Protein AF-A0A4Q1BG21-F1 (afdb_monomer)

pLDDT: mean 71.21, std 19.07, range [37.78, 96.62]

Mean predicted aligned error: 20.76 Å

Structure (mmCIF, N/CA/C/O backbone):
data_AF-A0A4Q1BG21-F1
#
_entry.id   AF-A0A4Q1BG21-F1
#
loop_
_atom_site.group_PDB
_atom_site.id
_atom_site.type_symbol
_atom_site.label_atom_id
_atom_site.label_alt_id
_atom_site.label_comp_id
_atom_site.label_asym_id
_atom_site.label_entity_id
_atom_site.label_seq_id
_atom_site.pdbx_PDB_ins_code
_atom_site.Cartn_x
_atom_site.Cartn_y
_atom_site.Cartn_z
_atom_site.occupancy
_atom_site.B_iso_or_equiv
_atom_site.auth_seq_id
_atom_si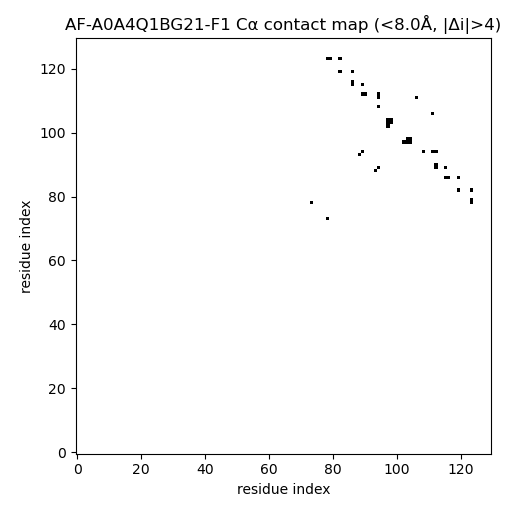te.auth_comp_id
_atom_site.auth_asym_id
_atom_site.auth_atom_id
_atom_site.pdbx_PDB_model_num
ATOM 1 N N . MET A 1 1 ? 72.280 13.031 12.165 1.00 42.34 1 MET A N 1
ATOM 2 C CA . MET A 1 1 ? 71.142 12.133 12.442 1.00 42.34 1 MET A CA 1
ATOM 3 C C . MET A 1 1 ? 70.093 12.351 11.363 1.00 42.34 1 MET A C 1
ATOM 5 O O . MET A 1 1 ? 69.698 13.483 11.142 1.00 42.34 1 MET A O 1
ATOM 9 N N . SER A 1 2 ? 69.812 11.256 10.660 1.00 52.94 2 SER A N 1
ATOM 10 C CA . SER A 1 2 ? 68.773 10.879 9.689 1.00 52.94 2 SER A CA 1
ATOM 11 C C . SER A 1 2 ? 67.904 11.906 8.948 1.00 52.94 2 SER A C 1
ATOM 13 O O . SER A 1 2 ? 67.117 12.646 9.526 1.00 52.94 2 SER A O 1
ATOM 15 N N . THR A 1 3 ? 67.971 11.773 7.622 1.00 70.81 3 THR A N 1
ATOM 16 C CA . THR A 1 3 ? 67.011 12.168 6.584 1.00 70.81 3 THR A CA 1
ATOM 17 C C . THR A 1 3 ? 65.773 11.264 6.575 1.00 70.81 3 THR A C 1
ATOM 19 O O . THR A 1 3 ? 65.913 10.059 6.771 1.00 70.81 3 THR A O 1
ATOM 22 N N . ASN A 1 4 ? 64.592 11.808 6.272 1.00 46.12 4 ASN A N 1
ATOM 23 C CA . ASN A 1 4 ? 63.410 11.058 5.821 1.00 46.12 4 ASN A CA 1
ATOM 24 C C . ASN A 1 4 ? 62.382 12.044 5.244 1.00 46.12 4 ASN A C 1
ATOM 26 O O . ASN A 1 4 ? 62.228 13.122 5.803 1.00 46.12 4 ASN A O 1
ATOM 30 N N . SER A 1 5 ? 61.557 11.763 4.241 1.00 56.06 5 SER A N 1
ATOM 31 C CA . SER A 1 5 ? 61.571 10.881 3.064 1.00 56.06 5 SER A CA 1
ATOM 32 C C . SER A 1 5 ? 60.292 11.294 2.325 1.00 56.06 5 SER A C 1
ATOM 34 O O . SER A 1 5 ? 59.192 11.126 2.851 1.00 56.06 5 SER A O 1
ATOM 36 N N . ASP A 1 6 ? 60.450 11.927 1.166 1.00 63.06 6 ASP A N 1
ATOM 37 C CA . ASP A 1 6 ? 59.382 12.473 0.325 1.00 63.06 6 ASP A CA 1
ATOM 38 C C . ASP A 1 6 ? 58.609 11.323 -0.350 1.00 63.06 6 ASP A C 1
ATOM 40 O O . ASP A 1 6 ? 59.179 10.545 -1.115 1.00 63.06 6 ASP A O 1
ATOM 44 N N . SER A 1 7 ? 57.327 11.151 -0.010 1.00 62.78 7 SER A N 1
ATOM 45 C CA . SER A 1 7 ? 56.471 10.100 -0.580 1.00 62.78 7 SER A CA 1
ATOM 46 C C . SER A 1 7 ? 55.637 10.657 -1.729 1.00 62.78 7 SER A C 1
ATOM 48 O O . SER A 1 7 ? 54.637 11.344 -1.523 1.00 62.78 7 SER A O 1
ATOM 50 N N . GLN A 1 8 ? 56.039 10.311 -2.951 1.00 57.50 8 GLN A N 1
ATOM 51 C CA . GLN A 1 8 ? 55.278 10.563 -4.168 1.00 57.50 8 GLN A CA 1
ATOM 52 C C . GLN A 1 8 ? 53.984 9.738 -4.204 1.00 57.50 8 GLN A C 1
ATOM 54 O O . GLN A 1 8 ? 54.010 8.507 -4.170 1.00 57.50 8 GLN A O 1
ATOM 59 N N . VAL A 1 9 ? 52.845 10.414 -4.368 1.00 63.69 9 VAL A N 1
ATOM 60 C CA . VAL A 1 9 ? 51.568 9.775 -4.712 1.00 63.69 9 VAL A CA 1
ATOM 61 C C . VAL A 1 9 ? 51.453 9.718 -6.234 1.00 63.69 9 VAL A C 1
ATOM 63 O O . VAL A 1 9 ? 51.210 10.717 -6.912 1.00 63.69 9 VAL A O 1
ATOM 66 N N . LYS A 1 10 ? 51.661 8.513 -6.760 1.00 64.88 10 LYS A N 1
ATOM 67 C CA . LYS A 1 10 ? 51.548 8.124 -8.166 1.00 64.88 10 LYS A CA 1
ATOM 68 C C . LYS A 1 10 ? 50.083 8.261 -8.618 1.00 64.88 10 LYS A C 1
ATOM 70 O O . LYS A 1 10 ? 49.222 7.519 -8.156 1.00 64.88 10 LYS A O 1
ATOM 75 N N . ARG A 1 11 ? 49.783 9.232 -9.488 1.00 58.97 11 ARG A N 1
ATOM 76 C CA . ARG A 1 11 ? 48.473 9.362 -10.153 1.00 58.97 11 ARG A CA 1
ATOM 77 C C . ARG A 1 11 ? 48.468 8.478 -11.399 1.00 58.97 11 ARG A C 1
ATOM 79 O O . ARG A 1 11 ? 49.033 8.852 -12.420 1.00 58.97 11 ARG A O 1
ATOM 86 N N . GLU A 1 12 ? 47.853 7.307 -11.293 1.00 60.78 12 GLU A N 1
ATOM 87 C CA . GLU A 1 12 ? 47.509 6.464 -12.441 1.00 60.78 12 GLU A CA 1
ATOM 88 C C . GLU A 1 12 ? 46.344 7.115 -13.204 1.00 60.78 12 GLU A C 1
ATOM 90 O O . GLU A 1 12 ? 45.320 7.482 -12.622 1.00 60.78 12 GLU A O 1
ATOM 95 N N . ALA A 1 13 ? 46.527 7.305 -14.509 1.00 60.84 13 ALA A N 1
ATOM 96 C CA . ALA A 1 13 ? 45.523 7.848 -15.408 1.00 60.84 13 ALA A CA 1
ATOM 97 C C . ALA A 1 13 ? 44.443 6.789 -15.683 1.00 60.84 13 ALA A C 1
ATOM 99 O O . ALA A 1 13 ? 44.712 5.754 -16.287 1.00 60.84 13 ALA A O 1
ATOM 100 N N . PHE A 1 14 ? 43.209 7.060 -15.258 1.00 57.34 14 PHE A N 1
ATOM 101 C CA . PHE A 1 14 ? 42.040 6.278 -15.651 1.00 57.34 14 PHE A CA 1
ATOM 102 C C . PHE A 1 14 ? 41.685 6.588 -17.110 1.00 57.34 14 PHE A C 1
ATOM 104 O O . PHE A 1 14 ? 41.251 7.691 -17.438 1.00 57.34 14 PHE A O 1
ATOM 111 N N . SER A 1 15 ? 41.888 5.599 -17.975 1.00 63.88 15 SER A N 1
ATOM 112 C CA . SER A 1 15 ? 41.426 5.579 -19.363 1.00 63.88 15 SER A CA 1
ATOM 113 C C . SER A 1 15 ? 39.900 5.392 -19.413 1.00 63.88 15 SER A C 1
ATOM 115 O O . SER A 1 15 ? 39.408 4.437 -18.806 1.00 63.88 15 SER A O 1
ATOM 117 N N . PRO A 1 16 ? 39.125 6.243 -20.114 1.00 65.56 16 PRO A N 1
ATOM 118 C CA . PRO A 1 16 ? 37.706 5.999 -20.334 1.00 65.56 16 PRO A CA 1
ATOM 119 C C . PRO A 1 16 ? 37.436 5.542 -21.776 1.00 65.56 16 PRO A C 1
ATOM 121 O O . PRO A 1 16 ? 37.559 6.332 -22.711 1.00 65.56 16 PRO A O 1
ATOM 124 N N . SER A 1 17 ? 36.997 4.293 -21.959 1.00 53.25 17 SER A N 1
ATOM 125 C CA . SER A 1 17 ? 36.023 3.927 -23.008 1.00 53.25 17 SER A CA 1
ATOM 126 C C . SER A 1 17 ? 35.564 2.473 -22.881 1.00 53.25 17 SER A C 1
ATOM 128 O O . SER A 1 17 ? 36.329 1.567 -23.200 1.00 53.25 17 SER A O 1
ATOM 130 N N . PRO A 1 18 ? 34.314 2.224 -22.464 1.00 59.72 18 PRO A N 1
ATOM 131 C CA . PRO A 1 18 ? 33.600 1.017 -22.847 1.00 59.72 18 PRO A CA 1
ATOM 132 C C . PRO A 1 18 ? 32.949 1.210 -24.227 1.00 59.72 18 PRO A C 1
ATOM 134 O O . PRO A 1 18 ? 32.214 2.171 -24.460 1.00 59.72 18 PRO A O 1
ATOM 137 N N . GLU A 1 19 ? 33.259 0.288 -25.135 1.00 55.31 19 GLU A N 1
ATOM 138 C CA . GLU A 1 19 ? 32.716 0.189 -26.488 1.00 55.31 19 GLU A CA 1
ATOM 139 C C . GLU A 1 19 ? 31.199 -0.081 -26.503 1.00 55.31 19 GLU A C 1
ATOM 141 O O . GLU A 1 19 ? 30.628 -0.662 -25.579 1.00 55.31 19 GLU A O 1
ATOM 146 N N . LEU A 1 20 ? 30.559 0.367 -27.587 1.00 52.06 20 LEU A N 1
ATOM 147 C CA . LEU A 1 20 ? 29.141 0.220 -27.919 1.00 52.06 20 LEU A CA 1
ATOM 148 C C . LEU A 1 20 ? 28.682 -1.250 -27.892 1.00 52.06 20 LEU A C 1
ATOM 150 O O . LEU A 1 20 ? 29.090 -2.050 -28.733 1.00 52.06 20 LEU A O 1
ATOM 154 N N . THR A 1 21 ? 27.728 -1.580 -27.022 1.00 53.44 21 THR A N 1
ATOM 155 C CA . THR A 1 21 ? 26.958 -2.825 -27.137 1.00 53.44 21 THR A CA 1
ATOM 156 C C . THR A 1 21 ? 25.777 -2.606 -28.083 1.00 53.44 21 THR A C 1
ATOM 158 O O . THR A 1 21 ? 24.807 -1.925 -27.748 1.00 53.44 21 THR A O 1
ATOM 161 N N . THR A 1 22 ? 25.871 -3.187 -29.278 1.00 60.09 22 THR A N 1
ATOM 162 C CA . THR A 1 22 ? 24.799 -3.294 -30.276 1.00 60.09 22 THR A CA 1
ATOM 163 C C . THR A 1 22 ? 23.597 -4.042 -29.699 1.00 60.09 22 THR A C 1
ATOM 165 O O . THR A 1 22 ? 23.716 -5.170 -29.226 1.00 60.09 22 THR A O 1
ATOM 168 N N . ILE A 1 23 ? 22.432 -3.401 -29.749 1.00 61.16 23 ILE A N 1
ATOM 169 C CA . ILE A 1 23 ? 21.140 -3.930 -29.313 1.00 61.16 23 ILE A CA 1
ATOM 170 C C . ILE A 1 23 ? 20.385 -4.364 -30.573 1.00 61.16 23 ILE A C 1
ATOM 172 O O . ILE A 1 23 ? 20.079 -3.509 -31.398 1.00 61.16 23 ILE A O 1
ATOM 176 N N . ASP A 1 24 ? 20.051 -5.648 -30.719 1.00 51.50 24 ASP A N 1
ATOM 177 C CA . ASP A 1 24 ? 18.975 -6.065 -31.633 1.00 51.50 24 ASP A CA 1
ATOM 178 C C . ASP A 1 24 ? 18.262 -7.332 -31.130 1.00 51.50 24 ASP A C 1
ATOM 180 O O . ASP A 1 24 ? 18.758 -8.450 -31.297 1.00 51.50 24 ASP A O 1
ATOM 184 N N . PRO A 1 25 ? 17.093 -7.183 -30.486 1.00 62.16 25 PRO A N 1
ATOM 185 C CA . PRO A 1 25 ? 16.111 -8.245 -30.411 1.00 62.16 25 PRO A CA 1
ATOM 186 C C . PRO A 1 25 ? 14.969 -7.967 -31.398 1.00 62.16 25 PRO A C 1
ATOM 188 O O . PRO A 1 25 ? 14.017 -7.239 -31.111 1.00 62.16 25 PRO A O 1
ATOM 191 N N . THR A 1 26 ? 15.031 -8.634 -32.548 1.00 55.78 26 THR A N 1
ATOM 192 C CA . THR A 1 26 ? 13.883 -8.884 -33.425 1.00 55.78 26 THR A CA 1
ATOM 193 C C . THR A 1 26 ? 12.780 -9.598 -32.629 1.00 55.78 26 THR A C 1
ATOM 195 O O . THR A 1 26 ? 12.849 -10.803 -32.392 1.00 55.78 26 THR A O 1
ATOM 198 N N . ILE A 1 27 ? 11.742 -8.866 -32.211 1.00 55.41 27 ILE A N 1
ATOM 199 C CA . ILE A 1 27 ? 10.517 -9.446 -31.640 1.00 55.41 27 ILE A CA 1
ATOM 200 C C . ILE A 1 27 ? 9.476 -9.587 -32.752 1.00 55.41 27 ILE A C 1
ATOM 202 O O . ILE A 1 27 ? 8.798 -8.635 -33.141 1.00 55.41 27 ILE A O 1
ATOM 206 N N . GLN A 1 28 ? 9.334 -10.816 -33.249 1.00 46.59 28 GLN A N 1
ATOM 207 C CA . GLN A 1 28 ? 8.192 -11.248 -34.050 1.00 46.59 28 GLN A CA 1
ATOM 208 C C . GLN A 1 28 ? 6.962 -11.396 -33.142 1.00 46.59 28 GLN A C 1
ATOM 210 O O . GLN A 1 28 ? 6.846 -12.345 -32.371 1.00 46.59 28 GLN A O 1
ATOM 215 N N . ASN A 1 29 ? 6.025 -10.453 -33.243 1.00 46.09 29 ASN A N 1
ATOM 216 C CA . ASN A 1 29 ? 4.727 -10.518 -32.578 1.00 46.09 29 ASN A CA 1
ATOM 217 C C . ASN A 1 29 ? 3.714 -11.238 -33.486 1.00 46.09 29 ASN A C 1
ATOM 219 O O . ASN A 1 29 ? 3.125 -10.637 -34.389 1.00 46.09 29 ASN A O 1
ATOM 223 N N . SER A 1 30 ? 3.518 -12.542 -33.278 1.00 53.34 30 SER A N 1
ATOM 224 C CA . SER A 1 30 ? 2.479 -13.311 -33.965 1.00 53.34 30 SER A CA 1
ATOM 225 C C . SER A 1 30 ? 1.119 -13.110 -33.297 1.00 53.34 30 SER A C 1
ATOM 227 O O . SER A 1 30 ? 0.870 -13.515 -32.163 1.00 53.34 30 SER A O 1
ATOM 229 N N . SER A 1 31 ? 0.227 -12.502 -34.066 1.00 47.22 31 SER A N 1
ATOM 230 C CA . SER A 1 31 ? -1.183 -12.285 -33.773 1.00 47.22 31 SER A CA 1
ATOM 231 C C . SER A 1 31 ? -1.971 -13.599 -33.723 1.00 47.22 31 SER A C 1
ATOM 233 O O . SER A 1 31 ? -1.917 -14.379 -34.671 1.00 47.22 31 SER A O 1
ATOM 235 N N . ALA A 1 32 ? -2.813 -13.796 -32.704 1.00 47.97 32 ALA A N 1
ATOM 236 C CA . ALA A 1 32 ? -3.893 -14.784 -32.758 1.00 47.97 32 ALA A CA 1
ATOM 237 C C . ALA A 1 32 ? -5.164 -14.292 -32.042 1.00 47.97 32 ALA A C 1
ATOM 239 O O . ALA A 1 32 ? -5.290 -14.302 -30.821 1.00 47.97 32 ALA A O 1
ATOM 240 N N . LYS A 1 33 ? -6.130 -13.876 -32.869 1.00 46.00 33 LYS A N 1
ATOM 241 C CA . LYS A 1 33 ? -7.556 -13.659 -32.574 1.00 46.00 33 LYS A CA 1
ATOM 242 C C . LYS A 1 33 ? -8.254 -14.947 -32.102 1.00 46.00 33 LYS A C 1
ATOM 244 O O . LYS A 1 33 ? -8.129 -15.968 -32.772 1.00 46.00 33 LYS A O 1
ATOM 249 N N . LYS A 1 34 ? -9.179 -14.836 -31.137 1.00 43.28 34 LYS A N 1
ATOM 250 C CA . LYS A 1 34 ? -10.497 -15.531 -31.125 1.00 43.28 34 LYS A CA 1
ATOM 251 C C . LYS A 1 34 ? -11.425 -14.831 -30.111 1.00 43.28 34 LYS A C 1
ATOM 253 O O . LYS A 1 34 ? -11.081 -14.734 -28.945 1.00 43.28 34 LYS A O 1
ATOM 258 N N . LYS A 1 35 ? -12.441 -14.081 -30.569 1.00 43.06 35 LYS A N 1
ATOM 259 C CA . LYS A 1 35 ? -13.838 -14.504 -30.866 1.00 43.06 35 LYS A CA 1
ATOM 260 C C . LYS A 1 35 ? -14.603 -14.916 -29.594 1.00 43.06 35 LYS A C 1
ATOM 262 O O . LYS A 1 35 ? -14.289 -15.946 -29.023 1.00 43.06 35 LYS A O 1
ATOM 267 N N . THR A 1 36 ? -15.420 -14.039 -29.001 1.00 37.78 36 THR A N 1
ATOM 268 C CA . THR A 1 36 ? -16.820 -13.646 -29.329 1.00 37.78 36 THR A CA 1
ATOM 269 C C . THR A 1 36 ? -17.879 -14.450 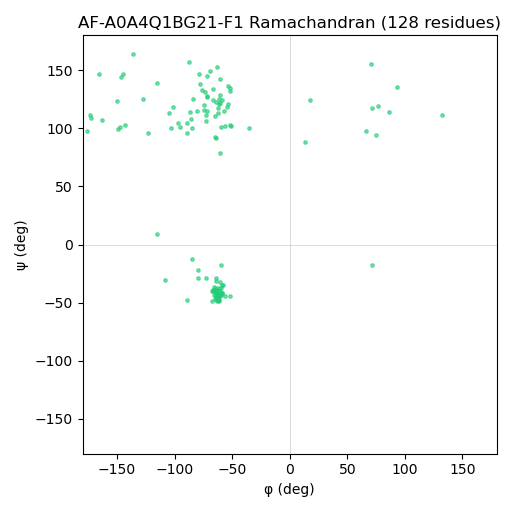-28.567 1.00 37.78 36 THR A C 1
ATOM 271 O O . THR A 1 36 ? -17.842 -15.674 -28.551 1.00 37.78 36 THR A O 1
ATOM 274 N N . SER A 1 37 ? -18.866 -13.691 -28.070 1.00 40.75 37 SER A N 1
ATOM 275 C CA . SER A 1 37 ? -20.293 -14.006 -27.871 1.00 40.75 37 SER A CA 1
ATOM 276 C C . SER A 1 37 ? -20.733 -14.917 -26.716 1.00 40.75 37 SER A C 1
ATOM 278 O O . SER A 1 37 ? -20.915 -16.117 -26.890 1.00 40.75 37 SER A O 1
ATOM 280 N N . SER A 1 38 ? -21.102 -14.276 -25.599 1.00 49.44 38 SER A N 1
ATOM 281 C CA . SER A 1 38 ? -22.315 -14.621 -24.837 1.00 49.44 38 SER A CA 1
ATOM 282 C C . SER A 1 38 ? -23.536 -14.067 -25.573 1.00 49.44 38 SER A C 1
ATOM 284 O O . SER A 1 38 ? -23.519 -12.894 -25.955 1.00 49.44 38 SER A O 1
ATOM 286 N N . PRO A 1 39 ? -24.602 -14.864 -25.748 1.00 48.50 39 PRO A N 1
ATOM 287 C CA . PRO A 1 39 ? -25.887 -14.403 -25.223 1.00 48.50 39 PRO A CA 1
ATOM 288 C C . PRO A 1 39 ? -26.811 -15.527 -24.714 1.00 48.50 39 PRO A C 1
ATOM 290 O O . PRO A 1 39 ? -26.958 -16.575 -25.333 1.00 48.50 39 PRO A O 1
ATOM 293 N N . GLY A 1 40 ? -27.537 -15.214 -23.635 1.00 43.72 40 GLY A N 1
ATOM 294 C CA . GLY A 1 40 ? -28.931 -15.625 -23.446 1.00 43.72 40 GLY A CA 1
ATOM 295 C C . GLY A 1 40 ? -29.200 -17.002 -22.834 1.00 43.72 40 GLY A C 1
ATOM 296 O O . GLY A 1 40 ? -29.002 -18.022 -23.483 1.00 43.72 40 GLY A O 1
ATOM 297 N N . LYS A 1 41 ? -29.791 -17.009 -21.626 1.00 43.84 41 LYS A N 1
ATOM 298 C CA . LYS A 1 41 ? -30.934 -17.879 -21.260 1.00 43.84 41 LYS A CA 1
ATOM 299 C C . LYS A 1 41 ? -31.450 -17.600 -19.838 1.00 43.84 41 LYS A C 1
ATOM 301 O O . LYS A 1 41 ? -30.940 -18.127 -18.857 1.00 43.84 41 LYS A O 1
ATOM 306 N N . LYS A 1 42 ? -32.515 -16.804 -19.753 1.00 46.94 42 LYS A N 1
ATOM 307 C CA . LYS A 1 42 ? -33.676 -16.940 -18.842 1.00 46.94 42 LYS A CA 1
ATOM 308 C C . LYS A 1 42 ? -34.882 -16.447 -19.670 1.00 46.94 42 LYS A C 1
ATOM 310 O O . LYS A 1 42 ? -34.641 -15.557 -20.486 1.00 46.94 42 LYS A O 1
ATOM 315 N N . PRO A 1 43 ? -36.121 -16.964 -19.542 1.00 51.12 43 PRO A N 1
ATOM 316 C CA . PRO A 1 43 ? -36.741 -17.490 -18.322 1.00 51.12 43 PRO A CA 1
ATOM 317 C C . PRO A 1 43 ? -37.516 -18.814 -18.515 1.00 51.12 43 PRO A C 1
ATOM 319 O O . PRO A 1 43 ? -37.914 -19.173 -19.617 1.00 51.12 43 PRO A O 1
ATOM 322 N N . SER A 1 44 ? -37.814 -19.513 -17.423 1.00 49.09 44 SER A N 1
ATOM 323 C CA . SER A 1 44 ? -38.864 -20.537 -17.419 1.00 49.09 44 SER A CA 1
ATOM 324 C C . SER A 1 44 ? -39.525 -20.587 -16.046 1.00 49.09 44 SER A C 1
ATOM 326 O O . SER A 1 44 ? -38.976 -21.128 -15.088 1.00 49.09 44 SER A O 1
ATOM 328 N N . THR A 1 45 ? -40.701 -19.975 -15.961 1.00 58.28 45 THR A N 1
ATOM 329 C CA . THR A 1 45 ? -41.722 -20.278 -14.959 1.00 58.28 45 THR A CA 1
ATOM 330 C C . THR A 1 45 ? -42.456 -21.552 -15.381 1.00 58.28 45 THR A C 1
ATOM 332 O O . THR A 1 45 ? -42.670 -21.785 -16.570 1.00 58.28 45 THR A O 1
ATOM 335 N N . PRO A 1 46 ? -42.898 -22.359 -14.411 1.00 58.16 46 PRO A N 1
ATOM 336 C CA . PRO A 1 46 ? -44.266 -22.844 -14.502 1.00 58.16 46 PRO A CA 1
ATOM 337 C C . PRO A 1 46 ? -45.028 -22.574 -13.205 1.00 58.16 46 PRO A C 1
ATOM 339 O O . PRO A 1 46 ? -44.636 -22.958 -12.105 1.00 58.16 46 PRO A O 1
ATOM 342 N N . SER A 1 47 ? -46.161 -21.895 -13.359 1.00 50.19 47 SER A N 1
ATOM 343 C CA . SER A 1 47 ? -47.219 -21.856 -12.361 1.00 50.19 47 SER A CA 1
ATOM 344 C C . SER A 1 47 ? -47.897 -23.228 -12.252 1.00 50.19 47 SER A C 1
ATOM 346 O O . SER A 1 47 ? -48.132 -23.870 -13.272 1.00 50.19 47 SER A O 1
ATOM 348 N N . LYS A 1 48 ? -48.387 -23.551 -11.044 1.00 53.19 48 LYS A N 1
ATOM 349 C CA . LYS A 1 48 ? -49.814 -23.826 -10.733 1.00 53.19 48 LYS A CA 1
ATOM 350 C C . LYS A 1 48 ? -50.067 -25.110 -9.906 1.00 53.19 48 LYS A C 1
ATOM 352 O O . LYS A 1 48 ? -50.052 -26.215 -10.415 1.00 53.19 48 LYS A O 1
ATOM 357 N N . LYS A 1 49 ? -50.505 -24.841 -8.665 1.00 51.28 49 LYS A N 1
ATOM 358 C CA . LYS A 1 49 ? -51.590 -25.466 -7.870 1.00 51.28 49 LYS A CA 1
ATOM 359 C C . LYS A 1 49 ? -51.414 -26.836 -7.178 1.00 51.28 49 LYS A C 1
ATOM 361 O O . LYS A 1 49 ? -51.465 -27.880 -7.801 1.00 51.28 49 LYS A O 1
ATOM 366 N N . ARG A 1 50 ? -51.570 -26.712 -5.845 1.00 50.41 50 ARG A N 1
ATOM 367 C CA . ARG A 1 50 ? -52.412 -27.480 -4.897 1.00 50.41 50 ARG A CA 1
ATOM 368 C C . ARG A 1 50 ? -52.017 -28.924 -4.565 1.00 50.41 50 ARG A C 1
ATOM 370 O O . ARG A 1 50 ? -52.281 -29.829 -5.338 1.00 50.41 50 ARG A O 1
ATOM 377 N N . ALA A 1 51 ? -51.713 -29.132 -3.287 1.00 48.19 51 ALA A N 1
ATOM 378 C CA . ALA A 1 51 ? -52.496 -30.034 -2.444 1.00 48.19 51 ALA A CA 1
ATOM 379 C C . ALA A 1 51 ? -52.430 -29.538 -0.994 1.00 48.19 51 ALA A C 1
ATOM 381 O O . ALA A 1 51 ? -51.352 -29.329 -0.447 1.00 48.19 51 ALA A O 1
ATOM 382 N N . ALA A 1 52 ? -53.597 -29.299 -0.399 1.00 56.47 52 ALA A N 1
ATOM 383 C CA . ALA A 1 52 ? -53.731 -29.227 1.042 1.00 56.47 52 ALA A CA 1
ATOM 384 C C . ALA A 1 52 ? -53.642 -30.663 1.569 1.00 56.47 52 ALA A C 1
ATOM 386 O O . ALA A 1 52 ? -54.467 -31.492 1.195 1.00 56.47 52 ALA A O 1
ATOM 387 N N . SER A 1 53 ? -52.665 -30.948 2.424 1.00 52.69 53 SER A N 1
ATOM 388 C CA . SER A 1 53 ? -52.741 -32.075 3.349 1.00 52.69 53 SER A CA 1
ATOM 389 C C . SER A 1 53 ? -52.572 -31.522 4.757 1.00 52.69 53 SER A C 1
ATOM 391 O O . SER A 1 53 ? -51.466 -31.262 5.227 1.00 52.69 53 SER A O 1
ATOM 393 N N . SER A 1 54 ? -53.708 -31.291 5.402 1.00 55.19 54 SER A N 1
ATOM 394 C CA . SER A 1 54 ? -53.836 -31.220 6.848 1.00 55.19 54 SER A CA 1
ATOM 395 C C . SER A 1 54 ? -53.389 -32.561 7.439 1.00 55.19 54 SER A C 1
ATOM 397 O O . SER A 1 54 ? -54.131 -33.539 7.377 1.00 55.19 54 SER A O 1
ATOM 399 N N . GLY A 1 55 ? -52.163 -32.606 7.956 1.00 47.00 55 GLY A N 1
ATOM 400 C CA . GLY A 1 55 ? -51.647 -33.687 8.794 1.00 47.00 55 GLY A CA 1
ATOM 401 C C . GLY A 1 55 ? -51.352 -33.137 10.194 1.00 47.00 55 GLY A C 1
ATOM 402 O O . GLY A 1 55 ? -50.888 -31.998 10.293 1.00 47.00 55 GLY A O 1
ATOM 403 N N . PRO A 1 56 ? -51.669 -33.878 11.268 1.00 51.34 56 PRO A N 1
ATOM 404 C CA . PRO A 1 56 ? -51.576 -33.378 12.630 1.00 51.34 56 PRO A CA 1
ATOM 405 C C . PRO A 1 56 ? -50.119 -33.273 13.086 1.00 51.34 56 PRO A C 1
ATOM 407 O O . PRO A 1 56 ? -49.343 -34.207 12.935 1.00 51.34 56 PRO A O 1
ATOM 410 N N . SER A 1 57 ? -49.807 -32.101 13.643 1.00 53.59 57 SER A N 1
ATOM 411 C CA . SER A 1 57 ? -48.826 -31.816 14.693 1.00 53.59 57 SER A CA 1
ATOM 412 C C . SER A 1 57 ? -47.834 -32.940 15.016 1.00 53.59 57 SER A C 1
ATOM 414 O O . SER A 1 57 ? -48.036 -33.690 15.968 1.00 53.59 57 SER A O 1
ATOM 416 N N . GLU A 1 58 ? -46.708 -32.982 14.303 1.00 53.41 58 GLU A N 1
ATOM 417 C CA . GLU A 1 58 ? -45.473 -33.415 14.945 1.00 53.41 58 GLU A CA 1
ATOM 418 C C . GLU A 1 58 ? -44.838 -32.192 15.587 1.00 53.41 58 GLU A C 1
ATOM 420 O O . GLU A 1 58 ? -44.451 -31.222 14.929 1.00 53.41 58 GLU A O 1
ATOM 425 N N . GLU A 1 59 ? -44.802 -32.251 16.910 1.00 51.97 59 GLU A N 1
ATOM 426 C CA . GLU A 1 59 ? -44.117 -31.358 17.820 1.00 51.97 59 GLU A CA 1
ATOM 427 C C . GLU A 1 59 ? -42.618 -31.399 17.506 1.00 51.97 59 GLU A C 1
ATOM 429 O O . GLU A 1 59 ? -41.811 -32.090 18.129 1.00 51.97 59 GLU A O 1
ATOM 434 N N . GLY A 1 60 ? -42.255 -30.682 16.443 1.00 52.59 60 GLY A N 1
ATOM 435 C CA . GLY A 1 60 ? -40.893 -30.466 16.017 1.00 52.59 60 GLY A CA 1
ATOM 436 C C . GLY A 1 60 ? -40.203 -29.677 17.106 1.00 52.59 60 GLY A C 1
ATOM 437 O O . GLY A 1 60 ? -40.258 -28.449 17.105 1.00 52.59 60 GLY A O 1
ATOM 438 N N . SER A 1 61 ? -39.585 -30.408 18.036 1.00 62.16 61 SER A N 1
ATOM 439 C CA . SER A 1 61 ? -38.647 -29.916 19.035 1.00 62.16 61 SER A CA 1
ATOM 440 C C . SER A 1 61 ? -37.825 -28.801 18.409 1.00 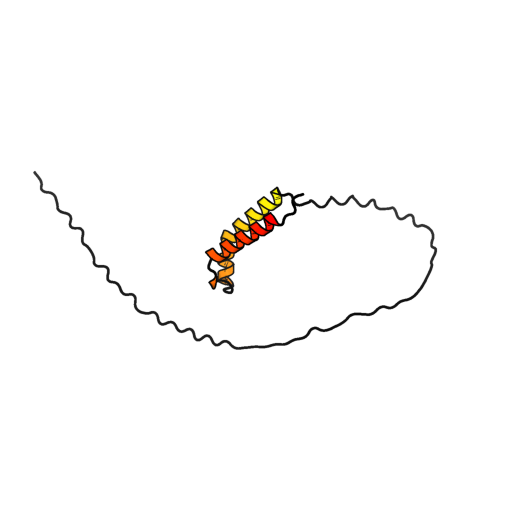62.16 61 SER A C 1
ATOM 442 O O .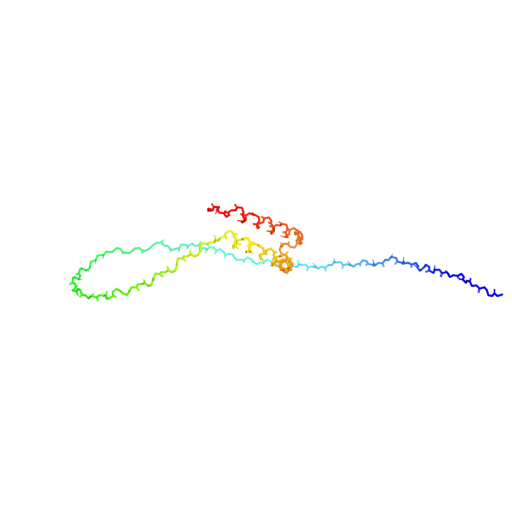 SER A 1 61 ? -36.910 -29.053 17.617 1.00 62.16 61 SER A O 1
ATOM 444 N N . ALA A 1 62 ? -38.205 -27.560 18.716 1.00 64.44 62 ALA A N 1
ATOM 445 C CA . ALA A 1 62 ? -37.549 -26.378 18.208 1.00 64.44 62 ALA A CA 1
ATOM 446 C C . ALA A 1 62 ? -36.136 -26.407 18.782 1.00 64.44 62 ALA A C 1
ATOM 448 O O . ALA A 1 62 ? -35.897 -25.965 19.906 1.00 64.44 62 ALA A O 1
ATOM 449 N N . LYS A 1 63 ? -35.196 -26.999 18.031 1.00 67.19 63 LYS A N 1
ATOM 450 C CA . LYS A 1 63 ? -33.766 -26.933 18.317 1.00 67.19 63 LYS A CA 1
ATOM 451 C C . LYS A 1 63 ? -33.467 -25.453 18.483 1.00 67.19 63 LYS A C 1
ATOM 453 O O . LYS A 1 63 ? -33.426 -24.728 17.489 1.00 67.19 63 LYS A O 1
ATOM 458 N N . LYS A 1 64 ? -33.311 -25.006 19.737 1.00 70.06 64 LYS A N 1
ATOM 459 C CA . LYS A 1 64 ? -32.885 -23.649 20.084 1.00 70.06 64 LYS A CA 1
ATOM 460 C C . LYS A 1 64 ? -31.623 -23.387 19.274 1.00 70.06 64 LYS A C 1
ATOM 462 O O . LYS A 1 64 ? -30.558 -23.926 19.579 1.00 70.06 64 LYS A O 1
ATOM 467 N N . ARG A 1 65 ? -31.756 -22.637 18.176 1.00 75.19 65 ARG A N 1
ATOM 468 C CA . ARG A 1 65 ? -30.612 -22.235 17.362 1.00 75.19 65 ARG A CA 1
ATOM 469 C C . ARG A 1 65 ? -29.757 -21.397 18.298 1.00 75.19 65 ARG A C 1
ATOM 471 O O . ARG A 1 65 ? -30.256 -20.433 18.875 1.00 75.19 65 ARG A O 1
ATOM 478 N N . LYS A 1 66 ? -28.510 -21.821 18.517 1.00 78.38 66 LYS A N 1
ATOM 479 C CA . LYS A 1 66 ? -27.563 -21.049 19.324 1.00 78.38 66 LYS A CA 1
ATOM 480 C C . LYS A 1 66 ? -27.540 -19.625 18.755 1.00 78.38 66 LYS A C 1
ATOM 482 O O . LYS A 1 66 ? -27.515 -19.505 17.525 1.00 78.38 66 LYS A O 1
ATOM 487 N N . PRO A 1 67 ? -27.594 -18.577 19.595 1.00 76.94 67 PRO A N 1
ATOM 488 C CA . PRO A 1 67 ? -27.488 -17.214 19.100 1.00 76.94 67 PRO A CA 1
ATOM 489 C C . PRO A 1 67 ? -26.204 -17.123 18.273 1.00 76.94 67 PRO A C 1
ATOM 491 O O . PRO A 1 67 ? -25.127 -17.478 18.754 1.00 76.94 67 PRO A O 1
ATOM 494 N N . GLN A 1 68 ? -26.330 -16.756 16.995 1.00 78.56 68 GLN A N 1
ATOM 495 C CA . GLN A 1 68 ? -25.157 -16.484 16.175 1.00 78.56 68 GLN A CA 1
ATOM 496 C C . GLN A 1 68 ? -24.413 -15.329 16.836 1.00 78.56 68 GLN A C 1
ATOM 498 O O . GLN A 1 68 ? -25.025 -14.310 17.158 1.00 78.56 68 GLN A O 1
ATOM 503 N N . ALA A 1 69 ? -23.110 -15.506 17.056 1.00 80.88 69 ALA A N 1
ATOM 504 C CA . ALA A 1 69 ? -22.262 -14.423 17.520 1.00 80.88 69 ALA A CA 1
ATOM 505 C C . ALA A 1 69 ? -22.457 -13.218 16.590 1.00 80.88 69 ALA A C 1
ATOM 507 O O . ALA A 1 69 ? -22.470 -13.374 15.363 1.00 80.88 69 ALA A O 1
ATOM 508 N N . ALA A 1 70 ? -22.662 -12.039 17.178 1.00 81.38 70 ALA A N 1
ATOM 509 C CA . ALA A 1 70 ? -22.795 -10.811 16.416 1.00 81.38 70 ALA A CA 1
ATOM 510 C C . ALA A 1 70 ? -21.575 -10.659 15.500 1.00 81.38 70 ALA A C 1
ATOM 512 O O . ALA A 1 70 ? -20.441 -10.930 15.902 1.00 81.38 70 ALA A O 1
ATOM 513 N N . LYS A 1 71 ? -21.817 -10.260 14.249 1.00 85.12 71 LYS A N 1
ATOM 514 C CA . LYS A 1 71 ? -20.734 -9.971 13.311 1.00 85.12 71 LYS A CA 1
ATOM 515 C C . LYS A 1 71 ? -19.907 -8.839 13.911 1.00 85.12 71 LYS A C 1
ATOM 517 O O . LYS A 1 71 ? -20.456 -7.781 14.211 1.00 85.12 71 LYS A O 1
ATOM 522 N N . ARG A 1 72 ? -18.615 -9.088 14.116 1.00 88.56 72 ARG A N 1
ATOM 523 C CA . ARG A 1 72 ? -17.693 -8.078 14.629 1.00 88.56 72 ARG A CA 1
ATOM 524 C C . ARG A 1 72 ? -17.610 -6.949 13.605 1.00 88.56 72 ARG A C 1
ATOM 526 O O . ARG A 1 72 ? -17.349 -7.200 12.429 1.00 88.56 72 ARG A O 1
ATOM 533 N N . VAL A 1 73 ? -17.929 -5.741 14.053 1.00 88.75 73 VAL A N 1
ATOM 534 C CA . VAL A 1 73 ? -17.803 -4.522 13.254 1.00 88.75 73 VAL A CA 1
ATOM 535 C C . VAL A 1 73 ? -16.330 -4.133 13.259 1.00 88.75 73 VAL A C 1
ATOM 537 O O . VAL A 1 73 ? -15.688 -4.243 14.301 1.00 88.75 73 VAL A O 1
ATOM 540 N N . TRP A 1 74 ? -15.814 -3.716 12.106 1.00 87.88 74 TRP A N 1
ATOM 541 C CA . TRP A 1 74 ? -14.454 -3.200 11.989 1.00 87.88 74 TRP A CA 1
ATOM 542 C C . TRP A 1 74 ? -14.297 -1.955 12.856 1.00 87.88 74 TRP A C 1
ATOM 544 O O . TRP A 1 74 ? -15.090 -1.016 12.737 1.00 87.88 74 TRP A O 1
ATOM 554 N N . THR A 1 75 ? -13.304 -1.957 13.743 1.00 90.94 75 THR A N 1
ATOM 555 C CA . THR A 1 75 ? -12.941 -0.745 14.482 1.00 90.94 75 THR A CA 1
ATOM 556 C C . THR A 1 75 ? -11.942 0.081 13.686 1.00 90.94 75 THR A C 1
ATOM 558 O O . THR A 1 75 ? -11.187 -0.432 12.858 1.00 90.94 75 THR A O 1
ATOM 561 N N . LYS A 1 76 ? -11.889 1.382 13.980 1.00 87.38 76 LYS A N 1
ATOM 562 C CA . LYS A 1 76 ? -10.899 2.275 13.374 1.00 87.38 76 LYS A CA 1
ATOM 563 C C . LYS A 1 76 ? -9.462 1.814 13.659 1.00 87.38 76 LYS A C 1
ATOM 565 O O . LYS A 1 76 ? -8.595 1.972 12.807 1.00 87.38 76 LYS A O 1
ATOM 570 N N . GLU A 1 77 ? -9.205 1.237 14.835 1.00 90.81 77 GLU A N 1
ATOM 571 C CA . GLU A 1 77 ? -7.873 0.718 15.168 1.00 90.81 77 GLU A CA 1
ATOM 572 C C . GLU A 1 77 ? -7.508 -0.485 14.292 1.00 90.81 77 GLU A C 1
ATOM 574 O O . GLU A 1 77 ? -6.373 -0.585 13.829 1.00 90.81 77 GLU A O 1
ATOM 579 N N . GLU A 1 78 ? -8.469 -1.377 14.031 1.00 90.19 78 GLU A N 1
ATOM 580 C CA . GLU A 1 78 ? -8.280 -2.523 13.138 1.00 90.19 78 GLU A CA 1
ATOM 581 C C . GLU A 1 78 ? -7.983 -2.064 11.704 1.00 90.19 78 GLU A C 1
ATOM 583 O O . GLU A 1 78 ? -7.057 -2.589 11.083 1.00 90.19 78 GLU A O 1
ATOM 588 N N . ASP A 1 79 ? -8.695 -1.050 11.203 1.00 89.38 79 ASP A N 1
ATOM 589 C CA . ASP A 1 79 ? -8.432 -0.451 9.887 1.00 89.38 79 ASP A CA 1
ATOM 590 C C . ASP A 1 79 ? -7.044 0.206 9.809 1.00 89.38 79 ASP A C 1
ATOM 592 O O . ASP A 1 79 ? -6.333 0.057 8.809 1.00 89.38 79 ASP A O 1
ATOM 596 N N . ASP A 1 80 ? -6.627 0.915 10.863 1.00 90.00 80 ASP A N 1
ATOM 597 C CA . ASP A 1 80 ? -5.318 1.569 10.920 1.00 90.00 80 ASP A CA 1
ATOM 598 C C . ASP A 1 80 ? -4.178 0.530 10.891 1.00 90.00 80 ASP A C 1
ATOM 600 O O . ASP A 1 80 ? -3.245 0.670 10.086 1.00 90.00 80 ASP A O 1
ATOM 604 N N . ILE A 1 81 ? -4.300 -0.546 11.683 1.00 93.50 81 ILE A N 1
ATOM 605 C CA . ILE A 1 81 ? -3.362 -1.684 11.699 1.00 93.50 81 ILE A CA 1
ATOM 606 C C . ILE A 1 81 ? -3.347 -2.389 10.341 1.00 93.50 81 ILE A C 1
ATOM 608 O O . ILE A 1 81 ? -2.282 -2.700 9.800 1.00 93.50 81 ILE A O 1
ATOM 612 N N . PHE A 1 82 ? -4.520 -2.644 9.766 1.00 92.31 82 PHE A N 1
ATOM 613 C CA . PHE A 1 82 ? -4.639 -3.328 8.484 1.00 92.31 82 PHE A CA 1
ATOM 614 C C . PHE A 1 82 ? -3.975 -2.529 7.357 1.00 92.31 82 PHE A C 1
ATOM 616 O O . PHE A 1 82 ? -3.198 -3.083 6.575 1.00 92.31 82 PHE A O 1
ATOM 623 N N . ALA A 1 83 ? -4.198 -1.215 7.317 1.00 90.62 83 ALA A N 1
ATOM 624 C CA . ALA A 1 83 ? -3.558 -0.332 6.351 1.00 90.62 83 ALA A CA 1
ATOM 625 C C . ALA A 1 83 ? -2.027 -0.298 6.510 1.00 90.62 83 ALA A C 1
ATOM 627 O O . ALA A 1 83 ? -1.317 -0.316 5.503 1.00 90.62 83 ALA A O 1
ATOM 628 N N . GLU A 1 84 ? -1.509 -0.299 7.744 1.00 92.88 84 GLU A N 1
ATOM 629 C CA . GLU A 1 84 ? -0.062 -0.364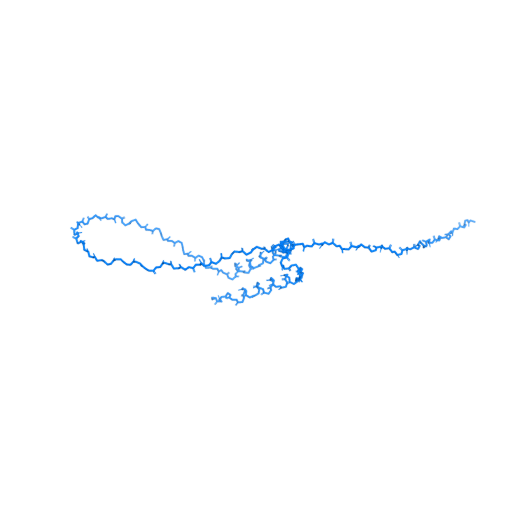 7.997 1.00 92.88 84 GLU A CA 1
ATOM 630 C C . GLU A 1 84 ? 0.549 -1.679 7.482 1.00 92.88 84 GLU A C 1
ATOM 632 O O . GLU A 1 84 ? 1.615 -1.686 6.855 1.00 92.88 84 GLU A O 1
ATOM 637 N N . LEU A 1 85 ? -0.135 -2.805 7.703 1.00 94.44 85 LEU A N 1
ATOM 638 C CA . LEU A 1 85 ? 0.320 -4.106 7.213 1.00 94.44 85 LEU A CA 1
ATOM 639 C C . LEU A 1 85 ? 0.359 -4.151 5.683 1.00 94.44 85 LEU A C 1
ATOM 641 O O . LEU A 1 85 ? 1.346 -4.635 5.121 1.00 94.44 85 LEU A O 1
ATOM 645 N N . ILE A 1 86 ? -0.657 -3.603 5.009 1.00 92.56 86 ILE A N 1
ATOM 646 C CA . ILE A 1 86 ? -0.660 -3.503 3.544 1.00 92.56 86 ILE A CA 1
ATOM 647 C C . ILE A 1 86 ? 0.510 -2.642 3.069 1.00 92.56 86 ILE A C 1
ATOM 649 O O . ILE A 1 86 ? 1.263 -3.068 2.193 1.00 92.56 86 ILE A O 1
ATOM 653 N N . GLU A 1 87 ? 0.709 -1.463 3.661 1.00 91.31 87 GLU A N 1
ATOM 654 C CA . GLU A 1 87 ? 1.810 -0.569 3.291 1.00 91.31 87 GLU A CA 1
ATOM 655 C C . GLU A 1 87 ? 3.169 -1.268 3.406 1.00 91.31 87 GLU A C 1
ATOM 657 O O . GLU A 1 87 ? 4.001 -1.190 2.493 1.00 91.31 87 GLU A O 1
ATOM 662 N N . ARG A 1 88 ? 3.379 -2.008 4.499 1.00 93.06 88 ARG A N 1
ATOM 663 C CA . ARG A 1 88 ? 4.615 -2.749 4.761 1.00 93.06 88 ARG A CA 1
ATOM 664 C C . ARG A 1 88 ? 4.858 -3.854 3.735 1.00 93.06 88 ARG A C 1
ATOM 666 O O . ARG A 1 88 ? 5.988 -3.998 3.265 1.00 93.06 88 ARG A O 1
ATOM 673 N N . VAL A 1 89 ? 3.830 -4.633 3.395 1.00 93.56 89 VAL A N 1
ATOM 674 C CA . VAL A 1 89 ? 3.933 -5.721 2.406 1.00 93.56 89 VAL A CA 1
ATOM 675 C C . VAL A 1 89 ? 4.167 -5.149 1.011 1.00 93.56 89 VAL A C 1
ATOM 677 O O . VAL A 1 89 ? 5.110 -5.555 0.325 1.00 93.56 89 VAL A O 1
ATOM 680 N N . CYS A 1 90 ? 3.376 -4.154 0.612 1.00 91.88 90 CYS A N 1
ATOM 681 C CA . CYS A 1 90 ? 3.484 -3.551 -0.709 1.00 91.88 90 CYS A CA 1
ATOM 682 C C . CYS A 1 90 ? 4.830 -2.844 -0.908 1.00 91.88 90 CYS A C 1
ATOM 684 O O . CYS A 1 90 ? 5.451 -2.978 -1.958 1.00 91.88 90 CYS A O 1
ATOM 686 N N . SER A 1 91 ? 5.350 -2.155 0.106 1.00 85.50 91 SER A N 1
ATOM 687 C CA . SER A 1 91 ? 6.640 -1.463 -0.012 1.00 85.50 91 SER A CA 1
ATOM 688 C C . SER A 1 91 ? 7.822 -2.412 -0.245 1.00 85.50 91 SER A C 1
ATOM 690 O O . SER A 1 91 ? 8.806 -2.009 -0.878 1.00 85.50 91 SER A O 1
ATOM 692 N N . LYS A 1 92 ? 7.725 -3.653 0.254 1.00 90.19 92 LYS A N 1
ATOM 693 C CA . LYS A 1 92 ? 8.773 -4.678 0.152 1.00 90.19 92 LYS A CA 1
ATOM 694 C C . LYS A 1 92 ? 8.659 -5.529 -1.111 1.00 90.19 92 LYS A C 1
ATOM 696 O O . LYS A 1 92 ? 9.667 -5.722 -1.780 1.00 90.19 92 LYS A O 1
ATOM 701 N N . HIS A 1 93 ? 7.463 -6.025 -1.427 1.00 93.75 93 HIS A N 1
ATOM 702 C CA . HIS A 1 93 ? 7.288 -7.064 -2.450 1.00 93.75 93 HIS A CA 1
ATOM 703 C C . HIS A 1 93 ? 6.633 -6.565 -3.738 1.00 93.75 93 HIS A C 1
ATOM 705 O O . HIS A 1 93 ? 6.975 -7.049 -4.811 1.00 93.75 93 HIS A O 1
ATOM 711 N N . LEU A 1 94 ? 5.756 -5.557 -3.668 1.00 93.81 94 LEU A N 1
ATOM 712 C CA . LEU A 1 94 ? 4.920 -5.169 -4.811 1.00 93.81 94 LEU A CA 1
ATOM 713 C C . LEU A 1 94 ? 5.735 -4.742 -6.031 1.00 93.81 94 LEU A C 1
ATOM 715 O O . LEU A 1 94 ? 5.349 -5.028 -7.155 1.00 93.81 94 LEU A O 1
ATOM 719 N N . TRP A 1 95 ? 6.856 -4.049 -5.823 1.00 93.19 95 TRP A N 1
ATOM 720 C CA . TRP A 1 95 ? 7.682 -3.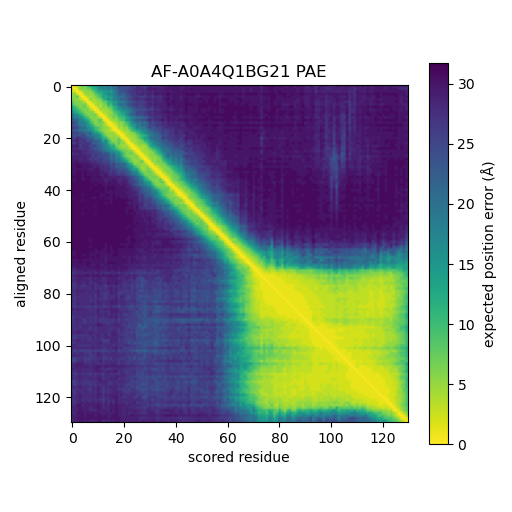614 -6.945 1.00 93.19 95 TRP A CA 1
ATOM 721 C C . TRP A 1 95 ? 8.302 -4.794 -7.697 1.00 93.19 95 TRP A C 1
ATOM 723 O O . TRP A 1 95 ? 8.325 -4.764 -8.920 1.00 93.19 95 TRP A O 1
ATOM 733 N N . ASN A 1 96 ? 8.751 -5.834 -6.993 1.00 94.62 96 ASN A N 1
ATOM 734 C CA . ASN A 1 96 ? 9.355 -7.001 -7.634 1.00 94.62 96 ASN A CA 1
ATOM 735 C C . ASN A 1 96 ? 8.320 -7.735 -8.493 1.00 94.62 96 ASN A C 1
ATOM 737 O O . ASN A 1 96 ? 8.570 -7.960 -9.669 1.00 94.62 96 ASN A O 1
ATOM 741 N N . GLU A 1 97 ? 7.124 -7.964 -7.948 1.00 95.31 97 GLU A N 1
ATOM 742 C CA . GLU A 1 97 ? 5.997 -8.563 -8.679 1.00 95.31 97 GLU A CA 1
ATOM 743 C C . GLU A 1 97 ? 5.610 -7.734 -9.916 1.00 95.31 97 GLU A C 1
ATOM 745 O O . GLU A 1 97 ? 5.367 -8.264 -10.997 1.00 95.31 97 GLU A O 1
ATOM 750 N N . VAL A 1 98 ? 5.596 -6.401 -9.789 1.00 95.19 98 VAL A N 1
ATOM 751 C CA . VAL A 1 98 ? 5.303 -5.496 -10.913 1.00 95.19 98 VAL A CA 1
ATOM 752 C C . VAL A 1 98 ? 6.378 -5.562 -11.998 1.00 95.19 98 VAL A C 1
ATOM 754 O O . VAL A 1 98 ? 6.048 -5.453 -13.182 1.00 95.19 98 VAL A O 1
ATOM 757 N N . LYS A 1 99 ? 7.650 -5.728 -11.622 1.00 94.44 99 LYS A N 1
ATOM 758 C CA . LYS A 1 99 ? 8.729 -5.936 -12.593 1.00 94.44 99 LYS A CA 1
ATOM 759 C C . LYS A 1 99 ? 8.602 -7.283 -13.295 1.00 94.44 99 LYS A C 1
ATOM 761 O O . LYS A 1 99 ? 8.834 -7.341 -14.495 1.00 94.44 99 LYS A O 1
ATOM 766 N N . GLU A 1 100 ? 8.225 -8.335 -12.573 1.00 96.00 100 GLU A N 1
ATOM 767 C CA . GLU A 1 100 ? 8.032 -9.670 -13.150 1.00 96.00 100 GLU A CA 1
ATOM 768 C C . GLU A 1 100 ? 6.861 -9.712 -14.146 1.00 96.00 100 GLU A C 1
ATOM 770 O O . GLU A 1 100 ? 6.991 -10.311 -15.211 1.00 96.00 100 GLU A O 1
ATOM 775 N N . ASP A 1 101 ? 5.749 -9.025 -13.860 1.00 96.62 101 ASP A N 1
ATOM 776 C CA . ASP A 1 101 ? 4.623 -8.897 -14.805 1.00 96.62 101 ASP A CA 1
ATOM 777 C C . ASP A 1 101 ? 4.937 -7.950 -15.983 1.00 96.62 101 ASP A C 1
ATOM 779 O O . ASP A 1 101 ? 4.373 -8.078 -17.071 1.00 96.62 101 ASP A O 1
ATOM 783 N N . GLY A 1 102 ? 5.812 -6.959 -15.787 1.00 96.31 102 GLY A N 1
ATOM 784 C CA . GLY A 1 102 ? 6.284 -6.031 -16.825 1.00 96.31 102 GLY A CA 1
ATOM 785 C C . GLY A 1 102 ? 5.258 -4.992 -17.305 1.00 96.31 102 GLY A C 1
ATOM 786 O O . GLY A 1 102 ? 5.631 -3.957 -17.858 1.00 96.31 102 GLY A O 1
ATOM 787 N N . ARG A 1 103 ? 3.954 -5.179 -17.052 1.00 96.00 103 ARG A N 1
ATOM 788 C CA . ARG A 1 103 ? 2.889 -4.280 -17.550 1.00 96.00 103 ARG A CA 1
ATOM 789 C C . ARG A 1 103 ? 2.968 -2.862 -17.002 1.00 96.00 103 ARG A C 1
ATOM 791 O O . ARG A 1 103 ? 2.546 -1.924 -17.673 1.00 96.00 103 ARG A O 1
ATOM 798 N N . LEU A 1 104 ? 3.457 -2.705 -15.775 1.00 94.75 104 LEU A N 1
ATOM 799 C CA . LEU A 1 104 ? 3.536 -1.423 -15.069 1.00 94.75 104 LEU A CA 1
ATOM 800 C C . LEU A 1 104 ? 4.980 -0.986 -14.795 1.00 94.75 104 LEU A C 1
ATOM 802 O O . LEU A 1 104 ? 5.192 0.008 -14.098 1.00 94.75 104 LEU A O 1
ATOM 806 N N . GLU A 1 105 ? 5.974 -1.673 -15.367 1.00 94.38 105 GLU A N 1
ATOM 807 C CA . GLU A 1 105 ? 7.390 -1.366 -15.131 1.00 94.38 105 GLU A CA 1
ATOM 808 C C . GLU A 1 105 ? 7.740 0.078 -15.530 1.00 94.38 105 GLU A C 1
ATOM 810 O O . GLU A 1 105 ? 8.474 0.763 -14.816 1.00 94.38 105 GLU A O 1
ATOM 815 N N . TYR A 1 106 ? 7.108 0.597 -16.588 1.00 95.38 106 TYR A N 1
ATOM 816 C CA . TYR A 1 106 ? 7.290 1.969 -17.080 1.00 95.38 106 TYR A CA 1
ATOM 817 C C . TYR A 1 106 ? 6.937 3.068 -16.058 1.00 95.38 106 TYR A C 1
ATOM 819 O O . TYR A 1 106 ? 7.333 4.221 -16.231 1.00 95.38 106 TYR A O 1
ATOM 827 N N . ARG A 1 107 ? 6.180 2.753 -14.997 1.00 94.62 107 ARG A N 1
ATOM 828 C CA . ARG A 1 107 ? 5.866 3.703 -13.913 1.00 94.62 107 ARG A CA 1
ATOM 829 C C . ARG A 1 107 ? 7.003 3.850 -12.902 1.00 94.62 107 ARG A C 1
ATOM 831 O O . ARG A 1 107 ? 7.047 4.858 -12.198 1.00 94.62 107 ARG A O 1
ATOM 838 N N . GLY A 1 108 ? 7.895 2.863 -12.828 1.00 93.44 108 GLY A N 1
ATOM 839 C CA . GLY A 1 108 ? 8.985 2.804 -11.862 1.00 93.44 108 GLY A CA 1
ATOM 840 C C . GLY A 1 108 ? 8.528 2.545 -10.420 1.00 93.44 108 GLY A C 1
ATOM 841 O O . GLY A 1 108 ? 7.416 2.884 -10.010 1.00 93.44 108 GLY A O 1
ATOM 842 N N . GLY A 1 109 ? 9.427 1.983 -9.609 1.00 91.38 109 GLY A N 1
ATOM 843 C CA . GLY A 1 109 ? 9.171 1.678 -8.195 1.00 91.38 109 GLY A CA 1
ATOM 844 C C . GLY A 1 109 ? 8.631 2.856 -7.369 1.00 91.38 109 GLY A C 1
ATOM 845 O O . GLY A 1 109 ? 7.655 2.668 -6.636 1.00 91.38 109 GLY A O 1
ATOM 846 N N . PRO A 1 110 ? 9.179 4.082 -7.498 1.00 93.44 110 PRO A N 1
ATOM 847 C CA . PRO A 1 110 ? 8.648 5.249 -6.794 1.00 93.44 110 PRO A CA 1
ATOM 848 C C . PRO A 1 110 ? 7.193 5.573 -7.159 1.00 93.44 110 PRO A C 1
ATOM 850 O O . PRO A 1 110 ? 6.398 5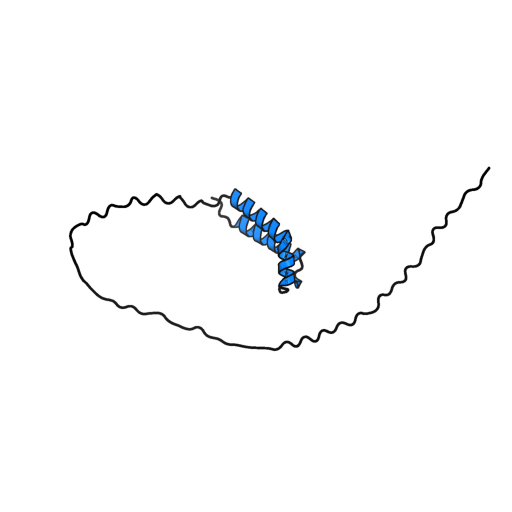.881 -6.271 1.00 93.44 110 PRO A O 1
ATOM 853 N N . GLY A 1 111 ? 6.821 5.450 -8.439 1.00 93.25 111 GLY A N 1
ATOM 854 C CA . GLY A 1 111 ? 5.458 5.706 -8.908 1.00 93.25 111 GLY A CA 1
ATOM 855 C C . GLY A 1 111 ? 4.452 4.705 -8.339 1.00 93.25 111 GLY A C 1
ATOM 856 O O . GLY A 1 111 ? 3.391 5.098 -7.853 1.00 93.25 111 GLY A O 1
ATOM 857 N N . ILE A 1 112 ? 4.816 3.419 -8.315 1.00 94.00 112 ILE A N 1
ATOM 858 C CA . ILE A 1 112 ? 3.984 2.354 -7.731 1.00 94.00 112 ILE A CA 1
ATOM 859 C C . ILE A 1 112 ? 3.793 2.558 -6.221 1.00 94.00 112 ILE A C 1
ATOM 861 O O . ILE A 1 112 ? 2.674 2.441 -5.710 1.00 94.00 112 ILE A O 1
ATOM 865 N N . ARG A 1 113 ? 4.856 2.934 -5.500 1.00 91.62 113 ARG A N 1
ATOM 866 C CA . ARG A 1 113 ? 4.773 3.244 -4.062 1.00 91.62 113 ARG A CA 1
ATOM 867 C C . ARG A 1 113 ? 3.868 4.442 -3.787 1.00 91.62 113 ARG A C 1
ATOM 869 O O . ARG A 1 113 ? 2.968 4.337 -2.958 1.00 91.62 113 ARG A O 1
ATOM 876 N N . ALA A 1 114 ? 4.048 5.543 -4.517 1.00 92.81 114 ALA A N 1
ATOM 877 C CA . ALA A 1 114 ? 3.212 6.734 -4.369 1.00 92.81 114 ALA A CA 1
ATOM 878 C C . ALA A 1 114 ? 1.726 6.424 -4.625 1.00 92.81 114 ALA A C 1
ATOM 880 O O . ALA A 1 114 ? 0.858 6.859 -3.865 1.00 92.81 114 ALA A O 1
ATOM 881 N N . HIS A 1 115 ? 1.434 5.616 -5.648 1.00 93.81 115 HIS A N 1
ATOM 882 C CA . HIS A 1 115 ? 0.069 5.194 -5.952 1.00 93.81 115 HIS A CA 1
ATOM 883 C C . HIS A 1 115 ? -0.540 4.312 -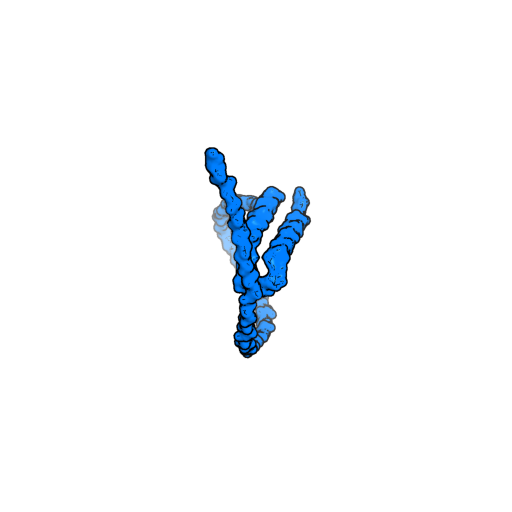4.849 1.00 93.81 115 HIS A C 1
ATOM 885 O O . HIS A 1 115 ? -1.709 4.480 -4.492 1.00 93.81 115 HIS A O 1
ATOM 891 N N . THR A 1 116 ? 0.257 3.420 -4.258 1.00 92.75 116 THR A N 1
ATOM 892 C CA . THR A 1 116 ? -0.176 2.568 -3.139 1.00 92.75 116 THR A CA 1
ATOM 893 C C . THR A 1 116 ? -0.534 3.408 -1.912 1.00 92.75 116 THR A C 1
ATOM 895 O O . THR A 1 116 ? -1.616 3.248 -1.352 1.00 92.75 116 THR A O 1
ATOM 898 N N . ILE A 1 117 ? 0.323 4.365 -1.536 1.00 91.19 117 ILE A N 1
ATOM 899 C CA . ILE A 1 117 ? 0.079 5.273 -0.401 1.00 91.19 117 ILE A CA 1
ATOM 900 C C . ILE A 1 117 ? -1.192 6.100 -0.631 1.00 91.19 117 ILE A C 1
ATOM 902 O O . ILE A 1 117 ? -2.029 6.229 0.265 1.00 91.19 117 ILE A O 1
ATOM 906 N N . ALA A 1 118 ? -1.370 6.636 -1.842 1.00 92.50 118 ALA A N 1
ATOM 907 C CA . ALA A 1 118 ? -2.576 7.376 -2.198 1.00 92.50 118 ALA A CA 1
ATOM 908 C C . ALA A 1 118 ? -3.836 6.502 -2.063 1.00 92.50 118 ALA A C 1
ATOM 910 O O . ALA A 1 118 ? -4.824 6.941 -1.473 1.00 92.50 118 ALA A O 1
ATOM 911 N N . SER A 1 119 ? -3.774 5.252 -2.527 1.00 91.25 119 SER A N 1
ATOM 912 C CA . SER A 1 119 ? -4.878 4.290 -2.424 1.00 91.25 119 SER A CA 1
ATOM 913 C C . SER A 1 119 ? -5.223 3.982 -0.963 1.00 91.25 119 SER A C 1
ATOM 915 O O . SER A 1 119 ? -6.384 4.091 -0.568 1.00 91.25 119 SER A O 1
ATOM 917 N N . LEU A 1 120 ? -4.227 3.723 -0.112 1.00 90.00 120 LEU A N 1
ATOM 918 C CA . LEU A 1 120 ? -4.439 3.500 1.325 1.00 90.00 120 LEU A CA 1
ATOM 919 C C . LEU A 1 120 ? -5.047 4.720 2.025 1.00 90.00 120 LEU A C 1
ATOM 921 O O . LEU A 1 120 ? -5.932 4.585 2.871 1.00 90.00 120 LEU A O 1
ATOM 925 N N . LYS A 1 121 ? -4.640 5.930 1.631 1.00 88.69 121 LYS A N 1
ATOM 926 C CA . LYS A 1 121 ? -5.227 7.168 2.154 1.00 88.69 121 LYS A CA 1
ATOM 927 C C . LYS A 1 121 ? -6.704 7.306 1.779 1.00 88.69 121 LYS A C 1
ATOM 929 O O . LYS A 1 121 ? -7.490 7.782 2.598 1.00 88.69 121 LYS A O 1
ATOM 934 N N . THR A 1 122 ? -7.096 6.892 0.571 1.00 87.19 122 THR A N 1
ATOM 935 C CA . THR A 1 122 ? -8.516 6.892 0.182 1.00 87.19 122 THR A CA 1
ATOM 936 C C . THR A 1 122 ? -9.332 5.893 0.994 1.00 87.19 122 THR A C 1
ATOM 938 O O . THR A 1 122 ? -10.417 6.251 1.447 1.00 87.19 122 THR A O 1
ATOM 941 N N . LEU A 1 123 ? -8.780 4.708 1.275 1.00 81.06 123 LEU A N 1
ATOM 942 C CA . LEU A 1 123 ? -9.437 3.697 2.107 1.00 81.06 123 LEU A CA 1
ATOM 943 C C . LEU A 1 123 ? -9.683 4.224 3.525 1.00 81.06 123 LEU A C 1
ATOM 945 O O . LEU A 1 123 ? -10.823 4.204 3.986 1.00 81.06 123 LEU A O 1
ATOM 949 N N . ARG A 1 124 ? -8.663 4.832 4.148 1.00 81.56 124 ARG A N 1
ATOM 950 C CA . ARG A 1 124 ? -8.776 5.464 5.477 1.00 81.56 124 ARG A CA 1
ATOM 951 C C . ARG A 1 124 ? -9.792 6.607 5.526 1.00 81.56 124 ARG A C 1
ATOM 953 O O . ARG A 1 124 ? -10.411 6.831 6.557 1.00 81.56 124 ARG A O 1
ATOM 960 N N . LYS A 1 125 ? -9.962 7.349 4.428 1.00 78.44 125 LYS A N 1
ATOM 961 C CA . LYS A 1 125 ? -10.933 8.452 4.346 1.00 78.44 125 LYS A CA 1
ATOM 962 C C . LYS A 1 125 ? -12.364 7.963 4.100 1.00 78.44 125 LYS A C 1
ATOM 964 O O . LYS A 1 125 ? -13.304 8.653 4.477 1.00 78.44 125 LYS A O 1
ATOM 969 N N . SER A 1 126 ? -12.527 6.823 3.428 1.00 67.75 126 SER A N 1
ATOM 970 C CA . SER A 1 126 ? -13.841 6.273 3.074 1.00 67.75 126 SER A CA 1
ATOM 971 C C . SER A 1 126 ? -14.485 5.429 4.173 1.00 67.75 126 SER A C 1
ATOM 973 O O . SER A 1 126 ? -15.670 5.129 4.057 1.00 67.75 126 SER A O 1
ATOM 975 N N . ALA A 1 127 ? -13.736 5.061 5.220 1.00 65.25 127 ALA A N 1
ATOM 976 C CA . ALA A 1 127 ? -14.298 4.398 6.387 1.00 65.25 127 ALA A CA 1
ATOM 977 C C . ALA A 1 127 ? -15.313 5.353 7.050 1.00 65.25 127 ALA A C 1
ATOM 979 O O . ALA A 1 127 ? -14.914 6.430 7.506 1.00 65.25 127 ALA A O 1
ATOM 980 N N . PRO A 1 128 ? -16.623 5.031 7.047 1.00 57.19 128 PRO A N 1
ATOM 981 C CA . PRO A 1 128 ? -17.616 5.877 7.687 1.00 57.19 128 PRO A CA 1
ATOM 982 C C . PRO A 1 128 ? -17.295 5.927 9.180 1.00 57.19 128 PRO A C 1
ATOM 984 O O . PRO A 1 128 ? -17.293 4.898 9.853 1.00 57.19 128 PRO A O 1
ATOM 987 N N . GLY A 1 129 ? -16.979 7.126 9.674 1.00 56.78 129 GLY A N 1
ATOM 988 C CA . GLY A 1 129 ? -16.881 7.381 11.104 1.00 56.78 129 GLY A CA 1
ATOM 989 C C . GLY A 1 129 ? -18.212 7.010 11.745 1.00 56.78 129 GLY A C 1
ATOM 990 O O . GLY A 1 129 ? -19.240 7.588 11.394 1.00 56.78 129 GLY A O 1
ATOM 991 N N . ASN A 1 130 ? -18.177 5.992 12.598 1.00 45.38 130 ASN A N 1
ATOM 992 C CA . ASN A 1 130 ? -19.285 5.605 13.460 1.00 45.38 130 ASN A CA 1
ATOM 993 C C . ASN A 1 130 ? -19.307 6.512 14.692 1.00 45.38 130 ASN A C 1
ATOM 995 O O . AS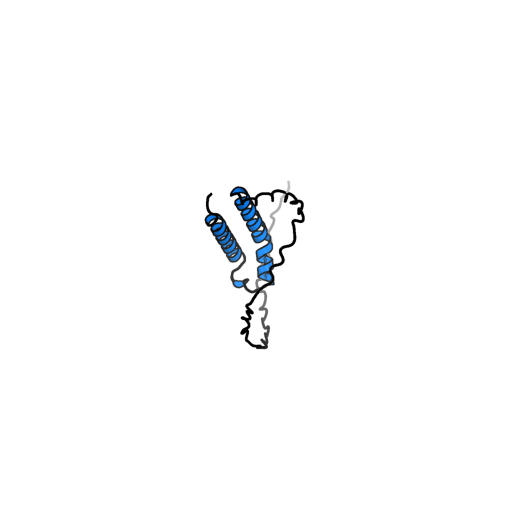N A 1 130 ? -18.200 6.783 15.215 1.00 45.38 130 ASN A O 1
#

Foldseek 3Di:
DDDDDDDDDDDDDDDDDDDDDDDDDPDDDDDDDDDDDDDDDDDDDDDDDDDDDPDDDDPPPPPPDPPDDPDDDDDLVNLVVVLVVQLVCCLPPVLVVCVVVVPCPVCPSVSSSVVSVVVSVVVSVPPPDD

Radius of gyration: 35.95 Å; Cα contacts (8 Å, |Δi|>4): 22; chains: 1; bounding box: 125×46×54 Å

Sequence (130 aa):
MSTNSDSQVKREAFSPSPELTTIDPTIQNSSAKKKTSSPGKKPSTPSKKRAASSGPSEEGSAKKRKPQAAKRVWTKEEDDIFAELIERVCSKHLWNEVKEDGRLEYRGGPGIRAHTIASLKTLRKSAPGN

Secondary structure (DSSP, 8-state):
-----------------PPP--------------------------------------------PPPPPPPPPPPHHHHHHHHHHHHHHIIIIIHHHHHHH-TTGGGHHHHHHHHHHHHHHHHHHHS---

Solvent-accessible surface area (backbone atoms only — not comparable to full-atom values): 9382 Å² total; per-residue (Å²): 136,86,89,86,81,90,80,82,82,82,82,80,81,84,82,88,79,87,79,87,80,87,84,82,83,90,78,83,82,82,86,82,91,80,87,84,83,87,80,89,90,82,87,82,85,81,87,84,84,87,79,90,75,94,69,84,85,74,82,70,74,75,73,76,73,72,80,74,77,76,81,82,74,87,46,73,66,57,51,53,53,50,50,50,52,50,52,57,49,43,73,71,47,45,52,59,56,36,52,74,68,48,85,58,44,92,57,40,63,69,49,53,49,53,51,50,55,52,50,51,53,50,52,68,68,65,56,77,85,127

Organism: Tremella mesenterica (NCBI:txid5217)